Protein AF-A0A526YEV4-F1 (afdb_monomer)

Solvent-accessible surface area (backbone atoms only — not comparable to full-atom values): 5140 Å² total; per-residue (Å²): 132,84,46,65,58,80,76,41,78,80,64,59,89,73,72,60,68,93,64,85,68,102,65,56,55,65,56,51,59,70,69,60,61,95,67,89,80,84,56,65,69,59,55,53,49,54,50,52,50,56,49,45,68,73,72,41,99,69,82,86,86,79,94,60,94,46,70,70,52,47,52,65,74,74,106

Mean predicted aligned error: 3.33 Å

Radius of gyration: 16.23 Å; Cα contacts (8 Å, |Δi|>4): 18; chains: 1; bounding box: 32×41×37 Å

Structure (mmCIF, N/CA/C/O backbone):
data_AF-A0A526YEV4-F1
#
_entry.id   AF-A0A526YEV4-F1
#
loop_
_atom_site.group_PDB
_atom_site.id
_atom_site.type_symbol
_atom_site.label_atom_id
_atom_site.label_alt_id
_atom_site.label_comp_id
_atom_site.label_asym_id
_atom_site.label_entity_id
_atom_site.label_seq_id
_atom_site.pdbx_PDB_ins_code
_atom_site.Cartn_x
_atom_site.Cartn_y
_atom_site.Cartn_z
_atom_site.occupancy
_atom_site.B_iso_or_equiv
_atom_site.auth_seq_id
_atom_site.auth_comp_id
_atom_site.auth_asym_id
_atom_site.auth_atom_id
_atom_site.pdbx_PDB_model_num
ATOM 1 N N . MET A 1 1 ? 5.119 -23.403 -10.622 1.00 49.47 1 MET A N 1
ATOM 2 C CA . MET A 1 1 ? 3.945 -22.584 -10.985 1.00 49.47 1 MET A CA 1
ATOM 3 C C . MET A 1 1 ? 4.160 -21.222 -10.339 1.00 49.47 1 MET A C 1
ATOM 5 O O . MET A 1 1 ? 4.322 -21.175 -9.126 1.00 49.47 1 MET A O 1
ATOM 9 N N . THR A 1 2 ? 4.375 -20.159 -11.120 1.00 60.31 2 THR A N 1
ATOM 10 C CA . THR A 1 2 ? 4.592 -18.819 -10.552 1.00 60.31 2 THR A CA 1
ATOM 11 C C . THR A 1 2 ? 3.260 -18.312 -10.013 1.00 60.31 2 THR A C 1
ATOM 13 O O . THR A 1 2 ? 2.297 -18.264 -10.766 1.00 60.31 2 THR A O 1
ATOM 16 N N . ASP A 1 3 ? 3.218 -17.928 -8.744 1.00 87.00 3 ASP A N 1
ATOM 17 C CA . ASP A 1 3 ? 2.049 -17.332 -8.097 1.00 87.00 3 ASP A CA 1
ATOM 18 C C . ASP A 1 3 ? 2.418 -15.929 -7.586 1.00 87.00 3 ASP A C 1
ATOM 20 O O . ASP A 1 3 ? 3.597 -15.634 -7.354 1.00 87.00 3 ASP A O 1
ATOM 24 N N . PHE A 1 4 ? 1.432 -15.049 -7.431 1.00 93.06 4 PHE A N 1
ATOM 25 C CA . PHE A 1 4 ? 1.611 -13.681 -6.951 1.00 93.06 4 PHE A CA 1
ATOM 26 C C . PHE A 1 4 ? 2.208 -13.625 -5.540 1.00 93.06 4 PHE A C 1
ATOM 28 O O . PHE A 1 4 ? 2.984 -12.711 -5.259 1.00 93.06 4 PHE A O 1
ATOM 35 N N . TYR A 1 5 ? 1.956 -14.622 -4.689 1.00 93.56 5 TYR A N 1
ATOM 36 C CA . TYR A 1 5 ? 2.588 -14.717 -3.368 1.00 93.56 5 TYR A CA 1
ATOM 37 C C . TYR A 1 5 ? 4.114 -14.877 -3.439 1.00 93.56 5 TYR A C 1
ATOM 39 O O . TYR A 1 5 ? 4.839 -14.268 -2.657 1.00 93.56 5 TYR A O 1
ATOM 47 N N . ASN A 1 6 ? 4.636 -15.585 -4.446 1.00 92.19 6 ASN A N 1
ATOM 48 C CA . ASN A 1 6 ? 6.087 -15.702 -4.650 1.00 92.19 6 ASN A CA 1
ATOM 49 C C . ASN A 1 6 ? 6.724 -14.387 -5.132 1.00 92.19 6 ASN A C 1
ATOM 51 O O . ASN A 1 6 ? 7.930 -14.179 -4.988 1.00 92.19 6 ASN A O 1
ATOM 55 N N . LEU A 1 7 ? 5.932 -13.500 -5.739 1.00 93.44 7 LEU A N 1
ATOM 56 C CA . LEU A 1 7 ? 6.380 -12.180 -6.183 1.00 93.44 7 LEU A CA 1
ATOM 57 C C . LEU A 1 7 ? 6.334 -11.137 -5.067 1.00 93.44 7 LEU A C 1
ATOM 59 O O . LEU A 1 7 ? 7.137 -10.203 -5.086 1.00 93.44 7 LEU A O 1
ATOM 63 N N . VAL A 1 8 ? 5.422 -11.309 -4.110 1.00 95.50 8 VAL A N 1
ATOM 64 C CA . VAL A 1 8 ? 5.200 -10.407 -2.977 1.00 95.50 8 VAL A CA 1
ATOM 65 C C . VAL A 1 8 ? 5.351 -11.205 -1.676 1.00 95.50 8 VAL A C 1
ATOM 67 O O . VAL A 1 8 ? 4.355 -11.558 -1.049 1.00 95.50 8 VAL A O 1
ATOM 70 N N . PRO A 1 9 ? 6.593 -11.495 -1.243 1.00 93.12 9 PRO A N 1
ATOM 71 C CA . PRO A 1 9 ? 6.844 -12.419 -0.134 1.00 93.12 9 PRO A CA 1
ATOM 72 C C . PRO A 1 9 ? 6.351 -11.907 1.226 1.00 93.12 9 PRO A C 1
ATOM 74 O O . PRO A 1 9 ? 6.261 -12.679 2.172 1.00 93.12 9 PRO A O 1
ATOM 77 N N . SER A 1 10 ? 6.057 -10.611 1.352 1.00 96.19 10 SER A N 1
ATOM 78 C CA . SER A 1 10 ? 5.509 -10.023 2.575 1.00 96.19 10 SER A CA 1
ATOM 79 C C . SER A 1 10 ? 3.986 -10.143 2.680 1.00 96.19 10 SER A C 1
ATOM 81 O O . SER A 1 10 ? 3.444 -9.754 3.709 1.00 96.19 10 SER A O 1
ATOM 83 N N . ALA A 1 11 ? 3.280 -10.596 1.638 1.00 96.69 11 ALA A N 1
ATOM 84 C CA . ALA A 1 11 ? 1.821 -10.642 1.640 1.00 96.69 11 ALA A CA 1
ATOM 85 C C . ALA A 1 11 ? 1.303 -11.683 2.655 1.00 96.69 11 ALA A C 1
ATOM 87 O O . ALA A 1 11 ? 1.730 -12.837 2.591 1.00 96.69 11 ALA A O 1
ATOM 88 N N . PRO A 1 12 ? 0.388 -11.312 3.574 1.00 96.56 12 PRO A N 1
ATOM 89 C CA . PRO A 1 12 ? -0.208 -12.268 4.502 1.00 96.56 12 PRO A CA 1
ATOM 90 C C . PRO A 1 12 ? -1.119 -13.264 3.771 1.00 96.56 12 PRO A C 1
ATOM 92 O O . PRO A 1 12 ? -1.587 -13.001 2.660 1.00 96.56 12 PRO A O 1
ATOM 95 N N . GLU A 1 13 ? -1.393 -14.404 4.401 1.00 95.06 13 GLU A N 1
ATOM 96 C CA . GLU A 1 13 ? -2.336 -15.399 3.879 1.00 95.06 13 GLU A CA 1
ATOM 97 C C . GLU A 1 13 ? -3.705 -14.762 3.578 1.00 95.06 13 GLU A C 1
ATOM 99 O O . GLU A 1 13 ? -4.142 -13.842 4.270 1.00 95.06 13 GLU A O 1
ATOM 104 N N . GLY A 1 14 ? -4.331 -15.171 2.473 1.00 95.25 14 GLY A N 1
ATOM 105 C CA . GLY A 1 14 ? -5.616 -14.636 2.012 1.00 95.25 14 GLY A CA 1
ATOM 106 C C . GLY A 1 14 ? -5.590 -13.201 1.467 1.00 95.25 14 GLY A C 1
ATOM 107 O O . GLY A 1 14 ? -6.596 -12.699 0.971 1.00 95.25 14 GLY A O 1
ATOM 108 N N . ARG A 1 15 ? -4.437 -12.509 1.491 1.00 97.12 15 ARG A N 1
ATOM 109 C CA . ARG A 1 15 ? -4.306 -11.119 1.006 1.00 97.12 15 ARG A CA 1
ATOM 110 C C . ARG A 1 15 ? -4.882 -10.869 -0.391 1.00 97.12 15 ARG A C 1
ATOM 112 O O . ARG A 1 15 ? -5.303 -9.742 -0.664 1.00 97.12 15 ARG A O 1
ATOM 119 N N . PHE A 1 16 ? -4.822 -11.847 -1.289 1.00 96.81 16 PHE A N 1
ATOM 120 C CA . PHE A 1 16 ? -5.276 -11.706 -2.673 1.00 96.81 16 PHE A CA 1
ATOM 121 C C . PHE A 1 16 ? -6.538 -12.517 -2.989 1.00 96.81 16 PHE A C 1
ATOM 123 O O . PHE A 1 16 ? -6.871 -12.655 -4.167 1.00 96.81 16 PHE A O 1
ATOM 130 N N . ASP A 1 17 ? -7.251 -13.008 -1.976 1.00 96.31 17 ASP A N 1
ATOM 131 C CA . ASP A 1 17 ? -8.491 -13.756 -2.169 1.00 96.31 17 ASP A CA 1
ATOM 132 C C . ASP A 1 17 ? -9.547 -12.876 -2.849 1.00 96.31 17 ASP A C 1
ATOM 134 O O . ASP A 1 17 ? -9.775 -11.726 -2.470 1.00 96.31 17 ASP A O 1
ATOM 138 N N . GLY A 1 18 ? -10.153 -13.400 -3.917 1.00 96.38 18 GLY A N 1
ATOM 139 C CA . GLY A 1 18 ? -11.129 -12.671 -4.735 1.00 96.38 18 GLY A CA 1
ATOM 140 C C . GLY A 1 18 ? -10.544 -11.580 -5.644 1.00 96.38 18 GLY A C 1
ATOM 141 O O . GLY A 1 18 ? -11.310 -10.869 -6.291 1.00 96.38 18 GLY A O 1
ATOM 142 N N . ILE A 1 19 ? -9.214 -11.426 -5.726 1.00 96.94 19 ILE A N 1
ATOM 143 C CA . ILE A 1 19 ? -8.573 -10.410 -6.576 1.00 96.94 19 ILE A CA 1
ATOM 144 C C . ILE A 1 19 ? -8.168 -10.993 -7.933 1.00 96.94 19 ILE A C 1
ATOM 146 O O . ILE A 1 19 ? -7.144 -11.669 -8.062 1.00 96.94 19 ILE A O 1
ATOM 150 N N . GLU A 1 20 ? -8.917 -10.634 -8.973 1.00 96.44 20 GLU A N 1
ATOM 151 C CA . GLU A 1 20 ? -8.581 -10.945 -10.364 1.00 96.44 20 GLU A CA 1
ATOM 152 C C . GLU A 1 20 ? -7.646 -9.891 -10.974 1.00 96.44 20 GLU A C 1
ATOM 154 O O . GLU A 1 20 ? -7.737 -8.694 -10.691 1.00 96.44 20 GLU A O 1
ATOM 159 N N . ARG A 1 21 ? -6.712 -10.332 -11.824 1.00 96.44 21 ARG A N 1
ATOM 160 C CA . ARG A 1 21 ? -5.757 -9.457 -12.519 1.00 96.44 21 ARG A CA 1
ATOM 161 C C . ARG A 1 21 ? -5.762 -9.771 -14.012 1.00 96.44 21 ARG A C 1
ATOM 163 O O . ARG A 1 21 ? -5.621 -10.938 -14.368 1.00 96.44 21 ARG A O 1
ATOM 170 N N . PRO A 1 22 ? -5.823 -8.762 -14.899 1.00 97.25 22 PRO A N 1
ATOM 171 C CA . PRO A 1 22 ? -5.791 -8.971 -16.347 1.00 97.25 22 PRO A CA 1
ATOM 172 C C . PRO A 1 22 ? -4.364 -9.215 -16.885 1.00 97.25 22 PRO A C 1
ATOM 174 O O . PRO A 1 22 ? -4.068 -8.893 -18.031 1.00 97.25 22 PRO A O 1
ATOM 177 N N . TYR A 1 23 ? -3.450 -9.719 -16.052 1.00 96.62 23 TYR A N 1
ATOM 178 C CA . TYR A 1 23 ? -2.045 -9.971 -16.383 1.00 96.62 23 TYR A CA 1
ATOM 179 C C . TYR A 1 23 ? -1.490 -11.124 -15.548 1.00 96.62 23 TYR A C 1
ATOM 181 O O . TYR A 1 23 ? -1.979 -11.412 -14.453 1.00 96.62 23 TYR A O 1
ATOM 189 N N . SER A 1 24 ? -0.446 -11.775 -16.058 1.00 96.19 24 SER A N 1
ATOM 190 C CA . SER A 1 24 ? 0.148 -12.949 -15.420 1.00 96.19 24 SER A CA 1
ATOM 191 C C . SER A 1 24 ? 1.258 -12.586 -14.417 1.00 96.19 24 SER A C 1
ATOM 193 O O . SER A 1 24 ? 1.854 -11.506 -14.495 1.00 96.19 24 SER A O 1
ATOM 195 N N .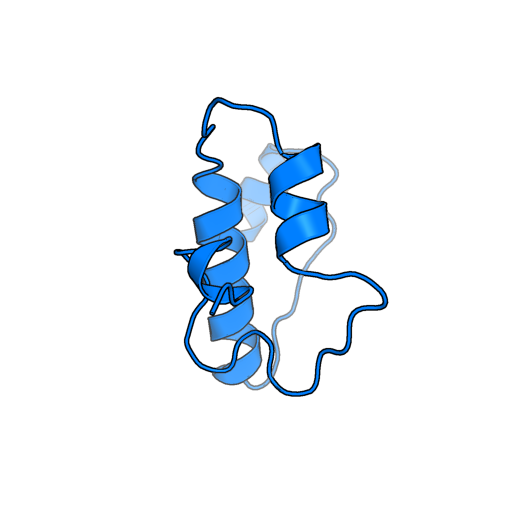 PRO A 1 25 ? 1.621 -13.496 -13.495 1.00 96.19 25 PRO A N 1
ATOM 196 C CA . PRO A 1 25 ? 2.828 -13.349 -12.680 1.00 96.19 25 PRO A CA 1
ATOM 197 C C . PRO A 1 25 ? 4.119 -13.216 -13.510 1.00 96.19 25 PRO A C 1
ATOM 199 O O . PRO A 1 25 ? 5.061 -12.535 -13.096 1.00 96.19 25 PRO A O 1
ATOM 202 N N . ASP A 1 26 ? 4.184 -13.834 -14.690 1.00 96.06 26 ASP A N 1
ATOM 203 C CA . ASP A 1 26 ? 5.370 -13.766 -15.547 1.00 96.06 26 ASP A CA 1
ATOM 204 C C . ASP A 1 26 ? 5.510 -12.395 -16.233 1.00 96.06 26 ASP A C 1
ATOM 206 O O . ASP A 1 26 ? 6.632 -11.907 -16.402 1.00 96.06 26 ASP A O 1
ATOM 210 N N . ASP A 1 27 ? 4.401 -11.698 -16.507 1.00 97.31 27 ASP A N 1
ATOM 211 C CA . ASP A 1 27 ? 4.433 -10.295 -16.947 1.00 97.31 27 ASP A CA 1
ATOM 212 C C . ASP A 1 27 ? 5.074 -9.386 -15.897 1.00 97.31 27 ASP A C 1
ATOM 214 O O . ASP A 1 27 ? 5.901 -8.532 -16.222 1.00 97.31 27 ASP A O 1
ATOM 218 N N . VAL A 1 28 ? 4.755 -9.610 -14.620 1.00 96.94 28 VAL A N 1
ATOM 219 C CA . VAL A 1 28 ? 5.362 -8.862 -13.512 1.00 96.94 28 VAL A CA 1
ATOM 220 C C . VAL A 1 28 ? 6.863 -9.146 -13.427 1.00 96.94 28 VAL A C 1
ATOM 222 O O . VAL A 1 28 ? 7.656 -8.214 -13.284 1.00 96.94 28 VAL A O 1
ATOM 225 N N . LYS A 1 29 ? 7.290 -10.411 -13.564 1.00 95.56 29 LYS A N 1
ATOM 226 C CA . LYS A 1 29 ? 8.723 -10.771 -13.599 1.00 95.56 29 LYS A CA 1
ATOM 227 C C . LYS A 1 29 ? 9.470 -10.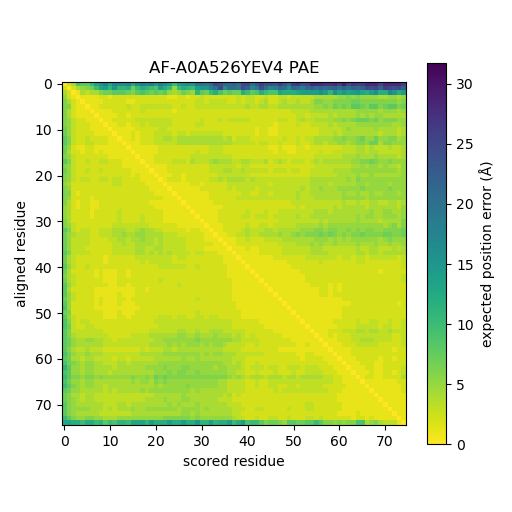087 -14.738 1.00 95.56 29 LYS A C 1
ATOM 229 O O . LYS A 1 29 ? 10.605 -9.664 -14.544 1.00 95.56 29 LYS A O 1
ATOM 234 N N . ARG A 1 30 ? 8.843 -9.968 -15.907 1.00 96.88 30 ARG A N 1
ATOM 235 C CA . ARG A 1 30 ? 9.436 -9.311 -17.076 1.00 96.88 30 ARG A CA 1
ATOM 236 C C . ARG A 1 30 ? 9.650 -7.812 -16.852 1.00 96.88 30 ARG A C 1
ATOM 238 O O . ARG A 1 30 ? 10.635 -7.269 -17.341 1.00 96.88 30 ARG A O 1
ATOM 245 N N . LEU A 1 31 ? 8.753 -7.150 -16.119 1.00 97.69 31 LEU A N 1
ATOM 246 C CA . LEU A 1 31 ? 8.770 -5.693 -15.926 1.00 97.69 31 LEU A CA 1
ATOM 247 C C . LEU A 1 31 ? 9.495 -5.224 -14.653 1.00 97.69 31 LEU A C 1
ATOM 249 O O . LEU A 1 31 ? 9.864 -4.056 -14.569 1.00 97.69 31 LEU A O 1
ATOM 253 N N . ARG A 1 32 ? 9.730 -6.100 -13.667 1.00 95.31 32 ARG A N 1
ATOM 254 C CA . ARG A 1 32 ? 10.315 -5.716 -12.362 1.00 95.31 32 ARG A CA 1
ATOM 255 C C . ARG A 1 32 ? 11.824 -5.424 -12.370 1.00 95.31 32 ARG A C 1
ATOM 257 O O . ARG A 1 32 ? 12.363 -5.067 -11.325 1.00 95.31 32 ARG A O 1
ATOM 264 N N . GLY A 1 33 ? 12.505 -5.605 -13.502 1.00 96.31 33 GLY A N 1
ATOM 265 C CA . GLY A 1 33 ? 13.965 -5.512 -13.596 1.00 96.31 33 GLY A CA 1
ATOM 266 C C . GLY A 1 33 ? 14.697 -6.695 -12.946 1.00 96.31 33 GLY A C 1
ATOM 267 O O . GLY A 1 33 ? 14.085 -7.653 -12.477 1.00 96.31 33 GLY A O 1
ATOM 268 N N . SER A 1 34 ? 16.031 -6.647 -12.942 1.00 96.19 34 SER A N 1
ATOM 269 C CA . SER A 1 34 ? 16.888 -7.754 -12.485 1.00 96.19 34 SER A CA 1
ATOM 270 C C . SER A 1 34 ? 17.310 -7.674 -11.014 1.00 96.19 34 SER A C 1
ATOM 272 O O . SER A 1 34 ? 17.783 -8.667 -10.466 1.00 96.19 34 SER A O 1
ATOM 274 N N . VAL A 1 35 ? 17.148 -6.517 -10.365 1.00 96.38 35 VAL A N 1
ATOM 275 C CA . VAL A 1 35 ? 17.598 -6.277 -8.987 1.00 96.38 35 VAL A CA 1
ATOM 276 C C . VAL A 1 35 ? 16.399 -6.087 -8.068 1.00 96.38 35 VAL A C 1
ATOM 278 O O . VAL A 1 35 ? 15.494 -5.305 -8.354 1.00 96.38 35 VAL A O 1
ATOM 281 N N . GLN A 1 36 ? 16.400 -6.785 -6.933 1.00 94.69 36 GLN A N 1
ATOM 282 C CA . GLN A 1 36 ? 15.357 -6.639 -5.924 1.00 94.69 36 GLN A CA 1
ATOM 283 C C . GLN A 1 36 ? 15.680 -5.489 -4.965 1.00 94.69 36 GLN A C 1
ATOM 285 O O . GLN A 1 36 ? 16.606 -5.579 -4.163 1.00 94.69 36 GLN A O 1
ATOM 290 N N . ILE A 1 37 ? 14.863 -4.436 -5.003 1.00 96.56 37 ILE A N 1
ATOM 291 C CA . ILE A 1 37 ? 14.906 -3.324 -4.047 1.00 96.56 37 ILE A CA 1
ATOM 292 C C . ILE A 1 37 ? 13.810 -3.545 -3.000 1.00 96.56 37 ILE A C 1
ATOM 294 O O . ILE A 1 37 ? 12.644 -3.726 -3.350 1.00 96.56 37 ILE A O 1
ATOM 298 N N . ARG A 1 38 ? 14.179 -3.541 -1.715 1.00 95.81 38 ARG A N 1
ATOM 299 C CA . ARG A 1 38 ? 13.232 -3.660 -0.594 1.00 95.81 38 ARG A CA 1
ATOM 300 C C . ARG A 1 38 ? 12.554 -2.321 -0.316 1.00 95.81 38 ARG A C 1
ATOM 302 O O . ARG A 1 38 ? 13.221 -1.291 -0.292 1.00 95.81 38 ARG A O 1
ATOM 309 N N . GLN A 1 39 ? 11.251 -2.354 -0.049 1.00 97.88 39 GLN A N 1
ATOM 310 C CA . GLN A 1 39 ? 10.449 -1.174 0.292 1.00 97.88 39 GLN A CA 1
ATOM 311 C C . GLN A 1 39 ? 9.878 -1.330 1.703 1.00 97.88 39 GLN A C 1
ATOM 313 O O . GLN A 1 39 ? 8.670 -1.450 1.897 1.00 97.88 39 GLN A O 1
ATOM 318 N N . SER A 1 40 ? 10.768 -1.360 2.698 1.00 97.94 40 SER A N 1
ATOM 319 C CA . SER A 1 40 ? 10.461 -1.824 4.058 1.00 97.94 40 SER A CA 1
ATOM 320 C C . SER A 1 40 ? 9.271 -1.109 4.706 1.00 97.94 40 SER A C 1
ATOM 322 O O . SER A 1 40 ? 8.401 -1.762 5.275 1.00 97.94 40 SER A O 1
ATOM 324 N N . LEU A 1 41 ? 9.182 0.221 4.584 1.00 98.25 41 LEU A N 1
ATOM 325 C CA . LEU A 1 41 ? 8.062 0.985 5.151 1.00 98.25 41 LEU A CA 1
ATOM 326 C C . LEU A 1 41 ? 6.727 0.660 4.466 1.00 98.25 41 LEU A C 1
ATOM 328 O O . LEU A 1 41 ? 5.700 0.591 5.137 1.00 98.25 41 LEU A O 1
ATOM 332 N N . ALA A 1 42 ? 6.740 0.421 3.152 1.00 98.31 42 ALA A N 1
ATOM 333 C CA . ALA A 1 42 ? 5.545 0.039 2.408 1.00 98.31 42 ALA A CA 1
ATOM 334 C C . ALA A 1 42 ? 5.088 -1.382 2.774 1.00 98.31 42 ALA A C 1
ATOM 336 O O . ALA A 1 42 ? 3.896 -1.594 2.987 1.00 98.31 42 ALA A O 1
ATOM 337 N N . GLU A 1 43 ? 6.024 -2.329 2.916 1.00 98.25 43 GLU A N 1
ATOM 338 C CA . GLU A 1 43 ? 5.737 -3.697 3.378 1.00 98.25 43 GLU A CA 1
ATOM 339 C C . GLU A 1 43 ? 5.080 -3.675 4.769 1.00 98.25 43 GLU A C 1
ATOM 341 O O . GLU A 1 43 ? 4.005 -4.243 4.972 1.00 98.25 43 GLU A O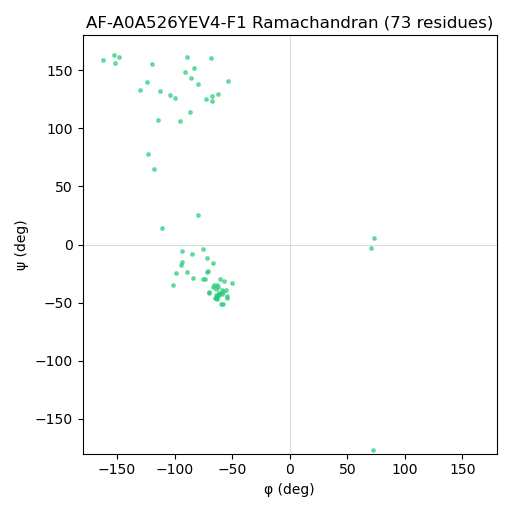 1
ATOM 346 N N . MET A 1 44 ? 5.687 -2.957 5.720 1.00 98.31 44 MET A N 1
ATOM 347 C CA . MET A 1 44 ? 5.174 -2.840 7.088 1.00 98.31 44 MET A CA 1
ATOM 348 C C . MET A 1 44 ? 3.813 -2.137 7.140 1.00 98.31 44 MET A C 1
ATOM 350 O O . MET A 1 44 ? 2.901 -2.613 7.817 1.00 98.31 44 MET A O 1
ATOM 354 N N . GLY A 1 45 ? 3.665 -1.017 6.427 1.00 98.31 45 GLY A N 1
ATOM 355 C CA . GLY A 1 45 ? 2.435 -0.229 6.404 1.00 98.31 45 GLY A CA 1
ATOM 356 C C . GLY A 1 45 ? 1.258 -0.990 5.797 1.00 98.31 45 GLY A C 1
ATOM 357 O O . GLY A 1 45 ? 0.185 -1.022 6.398 1.00 98.31 45 GLY A O 1
ATOM 358 N N . ALA A 1 46 ? 1.464 -1.658 4.657 1.00 98.62 46 ALA A N 1
ATOM 359 C CA . ALA A 1 46 ? 0.424 -2.445 3.996 1.00 98.62 46 ALA A CA 1
ATOM 360 C C . ALA A 1 46 ? -0.065 -3.601 4.878 1.00 98.62 46 ALA A C 1
ATOM 362 O O . ALA A 1 46 ? -1.272 -3.796 5.017 1.00 98.62 46 ALA A O 1
ATOM 363 N N . ASN A 1 47 ? 0.857 -4.328 5.516 1.00 98.38 47 ASN A N 1
ATOM 364 C CA . ASN A 1 47 ? 0.512 -5.455 6.381 1.00 98.38 47 ASN A CA 1
ATOM 365 C C . ASN A 1 47 ? -0.166 -5.008 7.679 1.00 98.38 47 ASN A C 1
ATOM 367 O O . ASN A 1 47 ? -1.136 -5.630 8.108 1.00 98.38 47 ASN A O 1
ATOM 371 N N . ARG A 1 48 ? 0.306 -3.916 8.295 1.00 98.31 48 ARG A N 1
ATOM 372 C CA . ARG A 1 48 ? -0.333 -3.347 9.489 1.00 98.31 48 ARG A CA 1
ATOM 373 C C . ARG A 1 48 ? -1.745 -2.866 9.179 1.00 98.31 48 ARG A C 1
ATOM 375 O O . ARG A 1 48 ? 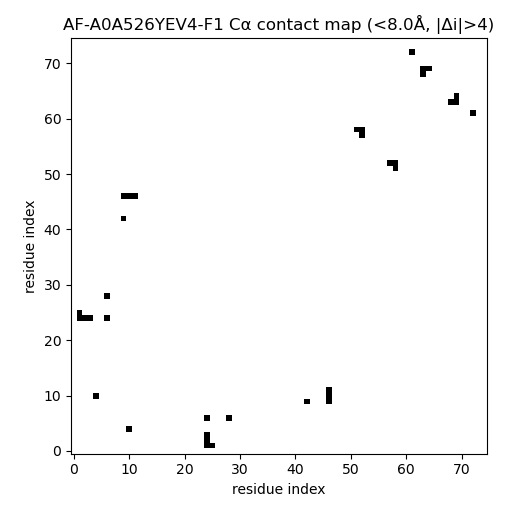-2.654 -3.171 9.939 1.00 98.31 48 ARG A O 1
ATOM 382 N N . LEU A 1 49 ? -1.929 -2.134 8.081 1.00 98.50 49 LEU A N 1
ATOM 383 C CA . LEU A 1 49 ? -3.250 -1.652 7.689 1.00 98.50 49 LEU A CA 1
ATOM 384 C C . LEU A 1 49 ? -4.189 -2.817 7.375 1.00 98.50 49 LEU A C 1
ATOM 386 O O . LEU A 1 49 ? -5.313 -2.813 7.859 1.00 98.50 49 LEU A O 1
ATOM 390 N N . TRP A 1 50 ? -3.717 -3.826 6.633 1.00 98.44 50 TRP A N 1
ATOM 391 C CA . TRP A 1 50 ? -4.488 -5.042 6.362 1.00 98.44 50 TRP A CA 1
ATOM 392 C C . TRP A 1 50 ? -4.960 -5.708 7.653 1.00 98.44 50 TRP A C 1
ATOM 394 O O . TRP A 1 50 ? -6.133 -6.035 7.768 1.00 98.44 50 TRP A O 1
ATOM 404 N N . LYS A 1 51 ? -4.077 -5.848 8.643 1.00 98.56 51 LYS A N 1
ATOM 405 C CA . LYS A 1 51 ? -4.433 -6.390 9.956 1.00 98.56 51 LYS A CA 1
ATOM 406 C C . LYS A 1 51 ? -5.509 -5.547 10.655 1.00 98.56 51 LYS A C 1
ATOM 408 O O . LYS A 1 51 ? -6.537 -6.083 11.043 1.00 98.56 51 LYS A O 1
ATOM 413 N N . LEU A 1 52 ? -5.304 -4.230 10.754 1.00 98.56 52 LEU A N 1
ATOM 414 C CA . LEU A 1 52 ? -6.223 -3.329 11.461 1.00 98.56 52 LEU A CA 1
ATOM 415 C C . LEU A 1 52 ? -7.640 -3.354 10.879 1.00 98.56 52 LEU A C 1
ATOM 417 O O . LEU A 1 52 ? -8.597 -3.419 11.636 1.00 98.56 52 LEU A O 1
ATOM 421 N N . ILE A 1 53 ? -7.789 -3.353 9.551 1.00 98.00 53 ILE A N 1
ATOM 422 C CA . ILE A 1 53 ? -9.123 -3.358 8.924 1.00 98.00 53 ILE A CA 1
ATOM 423 C C . ILE A 1 53 ? -9.864 -4.701 9.048 1.00 98.00 53 ILE A C 1
ATOM 425 O O . ILE A 1 53 ? -11.039 -4.755 8.705 1.00 98.00 53 ILE A O 1
ATOM 429 N N . HIS A 1 54 ? -9.189 -5.776 9.472 1.00 97.69 54 HIS A N 1
ATOM 430 C CA . HIS A 1 54 ? -9.819 -7.078 9.735 1.00 97.69 54 HIS A CA 1
ATOM 431 C C . HIS A 1 54 ? -10.107 -7.309 11.222 1.00 97.69 54 HIS A C 1
ATOM 433 O O . HIS A 1 54 ? -10.967 -8.124 11.543 1.00 97.69 54 HIS A O 1
ATOM 439 N N . GLU A 1 55 ? -9.366 -6.652 12.116 1.00 98.19 55 GLU A N 1
ATOM 440 C CA . GLU A 1 55 ? -9.451 -6.882 13.563 1.00 98.19 55 GLU A CA 1
ATOM 441 C C . GLU A 1 55 ? -10.260 -5.811 14.302 1.00 98.19 55 GLU A C 1
ATOM 443 O O . GLU A 1 55 ? -10.938 -6.133 15.273 1.00 98.19 55 GLU A O 1
ATOM 448 N N . GLU A 1 56 ? -10.195 -4.556 13.858 1.00 98.19 56 GLU A N 1
ATOM 449 C CA . GLU A 1 56 ? -10.909 -3.442 14.483 1.00 98.19 56 GLU A CA 1
ATOM 450 C C . GLU A 1 56 ? -12.294 -3.255 13.846 1.00 98.19 56 GLU 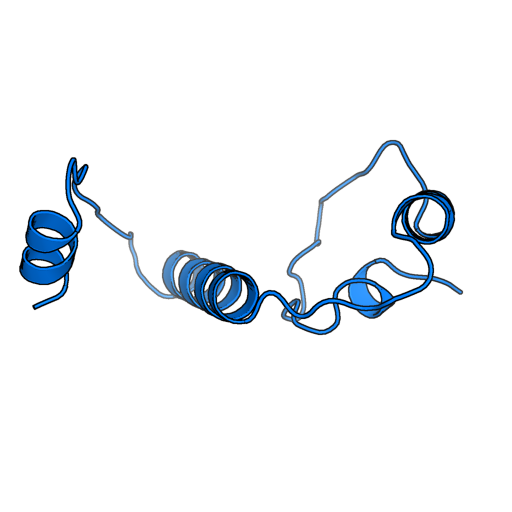A C 1
ATOM 452 O O . GLU A 1 56 ? -12.454 -3.443 12.639 1.00 98.19 56 GLU A O 1
ATOM 457 N N . ASP A 1 57 ? -13.278 -2.789 14.626 1.00 98.25 57 ASP A N 1
ATOM 458 C CA . ASP A 1 57 ? -14.623 -2.469 14.115 1.00 98.25 57 ASP A CA 1
ATOM 459 C C . ASP A 1 57 ? -14.565 -1.465 12.947 1.00 98.25 57 ASP A C 1
ATOM 461 O O . ASP A 1 57 ? -15.313 -1.562 11.972 1.00 98.25 57 ASP A O 1
ATOM 465 N N . PHE A 1 58 ? -13.671 -0.476 13.059 1.00 98.00 58 PHE A N 1
ATOM 466 C CA . PHE A 1 58 ? -13.302 0.460 12.001 1.00 98.00 58 PHE A CA 1
ATOM 467 C C . PHE A 1 58 ? -11.973 1.155 12.332 1.00 98.00 58 PHE A C 1
ATOM 469 O O . PHE A 1 58 ? -11.586 1.284 13.491 1.00 98.00 58 PHE A O 1
ATOM 476 N N . VAL A 1 59 ? -11.296 1.681 11.306 1.00 97.81 59 VAL A N 1
ATOM 477 C CA . VAL A 1 59 ? -10.063 2.472 11.454 1.00 97.81 59 VAL A CA 1
ATOM 478 C C . VAL A 1 59 ? -10.333 3.904 10.996 1.00 97.81 59 VAL A C 1
ATOM 480 O O . VAL A 1 59 ? -10.473 4.167 9.801 1.00 97.81 59 VAL A O 1
ATOM 483 N N . ASN A 1 60 ? -10.422 4.846 11.933 1.00 97.69 60 ASN A N 1
ATOM 484 C CA . ASN A 1 60 ? -10.556 6.271 11.630 1.00 97.69 60 ASN A CA 1
ATOM 485 C C . ASN A 1 60 ? -9.192 6.927 11.342 1.00 97.69 60 ASN A C 1
ATOM 487 O O . ASN A 1 60 ? -8.157 6.505 11.852 1.00 97.69 60 ASN A O 1
ATOM 491 N N . ALA A 1 61 ? -9.190 7.990 10.533 1.00 98.00 61 ALA A N 1
ATOM 492 C CA . ALA A 1 61 ? -7.983 8.737 10.180 1.00 98.00 61 ALA A CA 1
ATOM 493 C C . ALA A 1 61 ? -8.277 10.229 9.951 1.00 98.00 61 ALA A C 1
ATOM 495 O O . ALA A 1 61 ? -9.417 10.621 9.698 1.00 98.00 61 ALA A O 1
ATOM 496 N N . LEU A 1 62 ? -7.229 11.057 10.010 1.00 97.94 62 LEU A N 1
ATOM 497 C CA . LEU A 1 62 ? -7.267 12.492 9.720 1.00 97.94 62 LEU A CA 1
ATOM 498 C C . LEU A 1 62 ? -6.248 12.822 8.621 1.00 97.94 62 LEU A C 1
ATOM 500 O O . LEU A 1 62 ? -5.131 12.311 8.626 1.00 97.94 62 LEU A O 1
ATOM 504 N N . GLY A 1 63 ? -6.603 13.705 7.686 1.00 98.06 63 GLY A N 1
ATOM 505 C CA . GLY A 1 63 ? -5.667 14.165 6.656 1.00 98.06 63 GLY A CA 1
ATOM 506 C C . GLY A 1 63 ? -4.535 15.003 7.259 1.00 98.06 63 GLY A C 1
ATOM 507 O O . GLY A 1 63 ? -4.797 16.007 7.920 1.00 98.06 63 GLY A O 1
ATOM 508 N N . ALA A 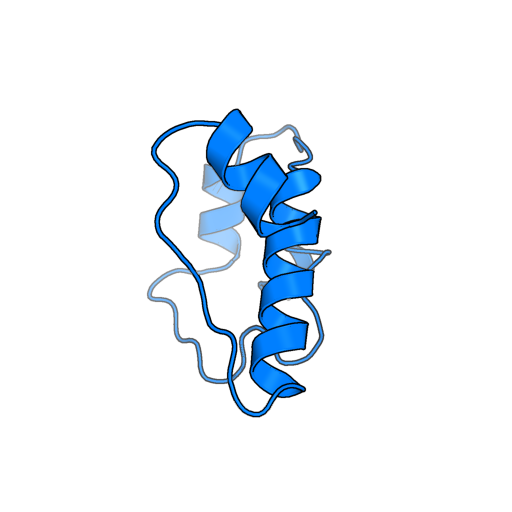1 64 ? -3.281 14.609 7.028 1.00 98.19 64 ALA A N 1
ATOM 509 C CA . ALA A 1 64 ? -2.097 15.368 7.429 1.00 98.19 64 ALA A CA 1
ATOM 510 C C . ALA A 1 64 ? -1.466 16.070 6.215 1.00 98.19 64 ALA A C 1
ATOM 512 O O . ALA A 1 64 ? -1.162 15.439 5.207 1.00 98.19 64 ALA A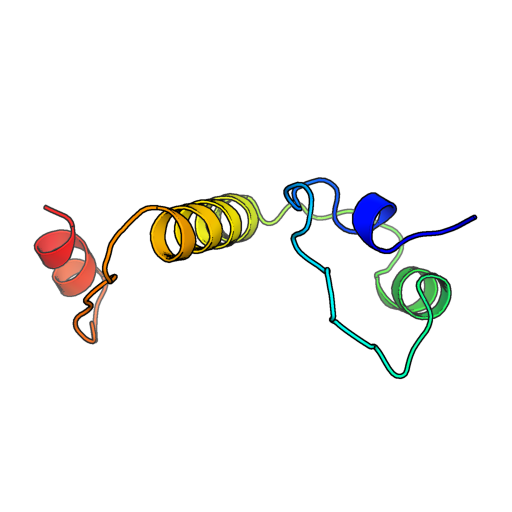 O 1
ATOM 513 N N . MET A 1 65 ? -1.227 17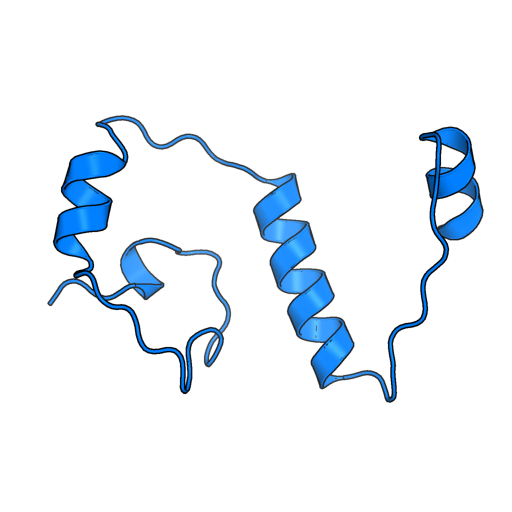.377 6.326 1.00 98.06 65 MET A N 1
ATOM 514 C CA . MET A 1 65 ? -0.549 18.204 5.317 1.00 98.06 65 MET A CA 1
ATOM 515 C C . MET A 1 65 ? 0.961 18.341 5.571 1.00 98.06 65 MET A C 1
ATOM 517 O O . MET A 1 65 ? 1.673 18.952 4.779 1.00 98.06 65 MET A O 1
ATOM 521 N N . SER A 1 66 ? 1.465 17.811 6.691 1.00 98.25 66 SER A N 1
ATOM 522 C CA . SER A 1 66 ? 2.889 17.819 7.044 1.00 98.25 66 SER 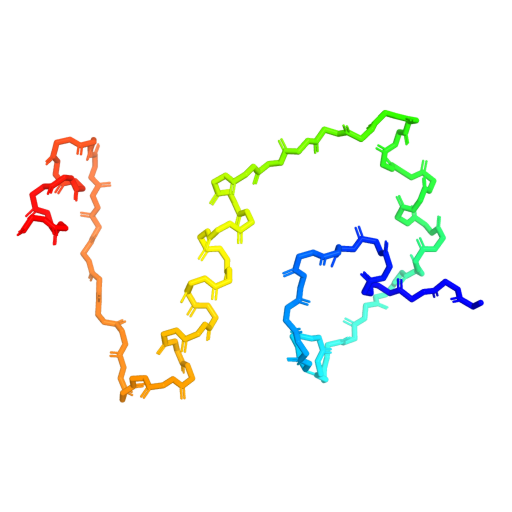A CA 1
ATOM 523 C C . SER A 1 66 ? 3.260 16.643 7.951 1.00 98.25 66 SER A C 1
ATOM 525 O O . SER A 1 66 ? 2.399 16.056 8.610 1.00 98.25 66 SER A O 1
ATOM 527 N N . GLY A 1 67 ? 4.560 16.345 8.053 1.00 97.88 67 GLY A N 1
ATOM 528 C CA . GLY A 1 67 ? 5.070 15.301 8.951 1.00 97.88 67 GLY A CA 1
ATOM 529 C C . GLY A 1 67 ? 4.805 15.581 10.435 1.00 97.88 67 GLY A C 1
ATOM 530 O O . GLY A 1 67 ? 4.461 14.666 11.175 1.00 97.88 67 GLY A O 1
ATOM 531 N N . ASN A 1 68 ? 4.873 16.845 10.869 1.00 98.19 68 ASN A N 1
ATOM 532 C CA . ASN A 1 68 ? 4.578 17.209 12.259 1.00 98.19 68 ASN A CA 1
ATOM 533 C C . ASN A 1 68 ? 3.115 16.935 12.628 1.00 98.19 68 ASN A C 1
ATOM 535 O O . ASN A 1 68 ? 2.846 16.479 13.734 1.00 98.19 68 ASN A O 1
ATOM 539 N N . GLN A 1 69 ? 2.176 17.173 11.707 1.00 98.38 69 GLN A N 1
ATOM 540 C CA . GLN A 1 69 ? 0.771 16.822 11.928 1.00 98.38 69 GLN A CA 1
ATOM 541 C C . GLN A 1 69 ? 0.590 15.306 12.041 1.00 98.38 69 GLN A C 1
ATOM 543 O O . GLN A 1 69 ? -0.041 14.854 12.991 1.00 98.38 69 GLN A O 1
ATOM 548 N N . ALA A 1 70 ? 1.196 14.528 11.136 1.00 97.75 70 ALA A N 1
ATOM 549 C CA . ALA A 1 70 ? 1.150 13.066 11.203 1.00 97.75 70 ALA A CA 1
ATOM 550 C C . ALA A 1 70 ? 1.726 12.538 12.529 1.00 97.75 70 ALA A C 1
ATOM 552 O O . ALA A 1 70 ? 1.138 11.665 13.160 1.00 97.75 70 ALA A O 1
ATOM 553 N N . MET A 1 71 ? 2.830 13.121 13.004 1.00 98.06 71 MET A N 1
ATOM 554 C CA . MET A 1 71 ? 3.426 12.764 14.291 1.00 98.06 71 MET A CA 1
ATOM 555 C C . MET A 1 71 ? 2.471 13.026 15.465 1.00 98.06 71 MET A C 1
ATOM 557 O O . MET A 1 71 ? 2.372 12.182 16.347 1.00 98.06 71 MET A O 1
ATOM 561 N N . GLN A 1 72 ? 1.750 14.154 15.484 1.00 98.06 72 GLN A N 1
ATOM 562 C CA . GLN A 1 72 ? 0.796 14.457 16.565 1.00 98.06 72 GLN A CA 1
ATOM 563 C C . GLN A 1 72 ? -0.469 13.591 16.526 1.00 98.06 72 GLN A C 1
ATOM 565 O O . GLN A 1 72 ? -1.102 13.431 17.557 1.00 98.06 72 GLN A O 1
ATOM 570 N N . GLN A 1 73 ? -0.847 13.044 15.369 1.00 97.69 73 GLN A N 1
ATOM 571 C CA . GLN A 1 73 ? -1.991 12.127 15.263 1.00 97.69 73 GLN A CA 1
ATOM 572 C C . GLN A 1 73 ? -1.673 10.727 15.803 1.00 97.69 73 GLN A C 1
ATOM 574 O O . GLN A 1 73 ? -2.575 10.026 16.248 1.00 97.69 73 GLN A O 1
ATOM 579 N N . VAL A 1 74 ? -0.407 10.309 15.712 1.00 95.00 74 VAL A N 1
ATOM 580 C CA . VAL A 1 74 ? 0.062 8.989 16.172 1.00 95.00 74 VAL A CA 1
ATOM 581 C C . VAL A 1 74 ? 0.508 9.017 17.637 1.00 95.00 74 VAL A C 1
ATOM 583 O O . VAL A 1 74 ? 0.556 7.967 18.275 1.00 95.00 74 VAL A O 1
ATOM 586 N N . ARG A 1 75 ? 0.877 10.198 18.140 1.00 86.06 75 ARG A N 1
ATOM 587 C CA . ARG A 1 75 ? 1.302 10.420 19.522 1.00 86.06 75 ARG A CA 1
ATOM 588 C C . ARG A 1 75 ? 0.165 10.182 20.510 1.00 86.06 75 ARG A C 1
ATOM 590 O O . ARG A 1 75 ? 0.477 9.582 21.561 1.00 86.06 75 ARG A O 1
#

Foldseek 3Di:
DDDVCVVVVLQDPPNCPPPDDPDDSVVVVVPVDDDDDDPPVCSVVVVVVVVCPVPPPDDDDDDDPDPVRVVVVVD

pLDDT: mean 95.57, std 7.15, range [49.47, 98.62]

Sequence (75 aa):
MTDFYNLVPSAPEGRFDGIERPYSPDDVKRLRGSVQIRQSLAEMGANRLWKLIHEEDFVNALGAMSGNQAMQQVR

Secondary structure (DSSP, 8-state):
---HHHH-TTPPTTTTTT---SS-HHHHHHHS-SS----HHHHHHHHHHHHHHHHSS-------SSHHHHHHHH-